Protein AF-A0A537HM94-F1 (afdb_monomer_lite)

Sequence (80 aa):
GFVIIAESHISIHTFPDNGHAFMDIFSCKQFDIHKAVNYITSKLEAQKADKRLSGRGKEYPRQVMAAREIVARSRPALKH

Structure (mmCIF, N/CA/C/O backbone):
data_AF-A0A537HM94-F1
#
_entry.id   AF-A0A537HM94-F1
#
loop_
_atom_site.group_PDB
_atom_site.id
_atom_site.type_symbol
_atom_site.label_atom_id
_atom_site.label_alt_id
_atom_site.label_comp_id
_atom_site.label_asym_id
_atom_site.label_entity_id
_atom_site.label_seq_id
_atom_site.pdbx_PDB_ins_code
_atom_site.Cartn_x
_atom_site.Cartn_y
_atom_site.Cartn_z
_atom_site.occupancy
_atom_site.B_iso_or_equiv
_atom_site.auth_seq_id
_atom_site.auth_comp_id
_atom_site.auth_asym_id
_atom_site.auth_atom_id
_atom_site.pdbx_PDB_model_num
ATOM 1 N N . GLY A 1 1 ? -1.284 -8.851 3.043 1.00 93.19 1 GLY A N 1
ATOM 2 C CA . GLY A 1 1 ? -1.183 -9.384 1.668 1.00 93.19 1 GLY A CA 1
ATOM 3 C C . GLY A 1 1 ? -0.057 -8.693 0.924 1.00 93.19 1 GLY A C 1
ATOM 4 O O . GLY A 1 1 ? 0.473 -7.714 1.435 1.00 93.19 1 GLY A O 1
ATOM 5 N N . PHE A 1 2 ? 0.317 -9.187 -0.255 1.00 96.62 2 PHE A N 1
ATOM 6 C CA . PHE A 1 2 ? 1.351 -8.573 -1.091 1.00 96.62 2 PHE A CA 1
ATOM 7 C C . PHE A 1 2 ? 0.923 -8.553 -2.557 1.00 96.62 2 PHE A C 1
ATOM 9 O O . PHE A 1 2 ? 0.170 -9.419 -3.001 1.00 96.62 2 PHE A O 1
ATOM 16 N N . VAL A 1 3 ? 1.425 -7.573 -3.301 1.00 97.56 3 VAL A N 1
ATOM 17 C CA . VAL A 1 3 ? 1.336 -7.518 -4.758 1.00 97.56 3 VAL A CA 1
ATOM 18 C C . VAL A 1 3 ? 2.724 -7.255 -5.321 1.00 97.56 3 VAL A C 1
ATOM 20 O O . VAL A 1 3 ? 3.451 -6.376 -4.853 1.00 97.56 3 VAL A O 1
ATOM 23 N N . ILE A 1 4 ? 3.096 -8.047 -6.320 1.00 96.88 4 ILE A N 1
ATOM 24 C CA . ILE A 1 4 ? 4.332 -7.852 -7.069 1.00 96.88 4 ILE A CA 1
ATOM 25 C C . ILE A 1 4 ? 4.049 -6.880 -8.209 1.00 96.88 4 ILE A C 1
ATOM 27 O O . ILE A 1 4 ? 3.061 -7.017 -8.930 1.00 96.88 4 ILE A O 1
ATOM 31 N N . ILE A 1 5 ? 4.929 -5.900 -8.361 1.00 93.81 5 ILE A N 1
ATOM 32 C CA . ILE A 1 5 ? 4.934 -4.949 -9.474 1.00 93.81 5 ILE A CA 1
ATOM 33 C C . ILE A 1 5 ? 6.312 -5.006 -10.152 1.00 93.81 5 ILE A C 1
ATOM 35 O O . ILE A 1 5 ? 7.167 -5.775 -9.722 1.00 93.81 5 ILE A O 1
ATOM 39 N N . ALA A 1 6 ? 6.539 -4.237 -11.222 1.00 90.25 6 ALA A N 1
ATOM 40 C CA . ALA A 1 6 ? 7.773 -4.290 -12.018 1.00 90.25 6 ALA A CA 1
ATOM 41 C C . ALA A 1 6 ? 9.047 -4.250 -11.142 1.00 90.25 6 ALA A C 1
ATOM 43 O O . ALA A 1 6 ? 9.419 -3.196 -10.622 1.00 90.25 6 ALA A O 1
ATOM 44 N N . GLU A 1 7 ? 9.667 -5.423 -10.956 1.00 92.00 7 GLU A N 1
ATOM 45 C CA . GLU A 1 7 ? 10.879 -5.664 -10.152 1.00 92.0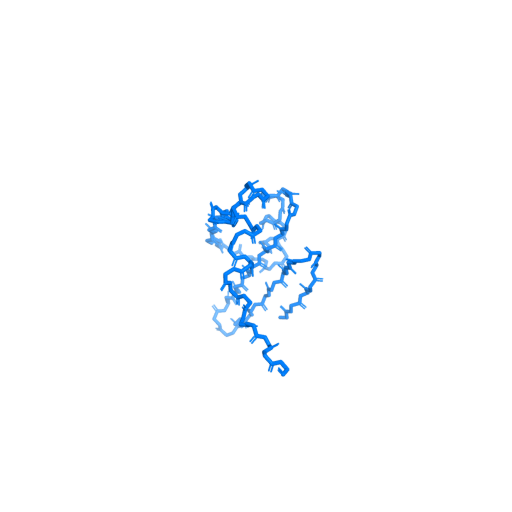0 7 GLU A CA 1
ATOM 46 C C . GLU A 1 7 ? 10.817 -5.130 -8.708 1.00 92.00 7 GLU A C 1
ATOM 48 O O . GLU A 1 7 ? 11.832 -4.803 -8.094 1.00 92.00 7 GLU A O 1
ATOM 53 N N . SER A 1 8 ? 9.614 -5.009 -8.150 1.00 93.94 8 SER A N 1
ATOM 54 C CA . SER A 1 8 ? 9.388 -4.420 -6.830 1.00 93.94 8 SER A CA 1
ATOM 55 C C . SER A 1 8 ? 8.066 -4.918 -6.227 1.00 93.94 8 SER A C 1
ATOM 57 O O . SER A 1 8 ? 7.510 -5.910 -6.706 1.00 93.94 8 SER A O 1
ATOM 59 N N . HIS A 1 9 ? 7.580 -4.334 -5.128 1.00 95.94 9 HIS A N 1
ATOM 60 C CA . HIS A 1 9 ? 6.397 -4.862 -4.440 1.00 95.94 9 HIS A CA 1
ATOM 61 C C . HIS A 1 9 ? 5.692 -3.834 -3.560 1.00 95.94 9 HIS A C 1
ATOM 63 O O . HIS A 1 9 ? 6.285 -2.863 -3.092 1.00 95.94 9 HIS A O 1
ATOM 69 N N . ILE A 1 10 ? 4.426 -4.119 -3.267 1.00 97.19 10 ILE A N 1
ATOM 70 C CA . ILE A 1 10 ? 3.672 -3.461 -2.203 1.00 97.19 10 ILE A CA 1
ATOM 71 C C . ILE A 1 10 ? 3.177 -4.541 -1.240 1.00 97.19 10 ILE A C 1
ATOM 73 O O . ILE A 1 10 ? 2.591 -5.535 -1.676 1.00 97.19 10 ILE A O 1
ATOM 77 N N . SER A 1 11 ? 3.411 -4.362 0.056 1.00 98.06 11 SER A N 1
ATOM 78 C CA . SER A 1 11 ? 2.985 -5.288 1.112 1.00 98.06 11 SER A CA 1
ATOM 79 C C . SER A 1 11 ? 2.138 -4.566 2.162 1.00 98.06 11 SER A C 1
ATOM 81 O O . SER A 1 11 ? 2.254 -3.357 2.370 1.00 98.06 11 SER A O 1
ATOM 83 N N . ILE A 1 12 ? 1.262 -5.319 2.827 1.00 97.75 12 ILE A N 1
ATOM 84 C CA . ILE A 1 12 ? 0.538 -4.875 4.019 1.00 97.75 12 ILE A CA 1
ATOM 85 C C . ILE A 1 12 ? 0.425 -6.016 5.032 1.00 97.75 12 ILE A C 1
ATOM 87 O O . ILE A 1 12 ? 0.053 -7.143 4.682 1.00 97.75 12 ILE A O 1
ATOM 91 N N . HIS A 1 13 ? 0.686 -5.696 6.294 1.00 97.25 13 HIS A N 1
ATOM 92 C CA . HIS A 1 13 ? 0.515 -6.559 7.457 1.00 97.25 13 HIS A CA 1
ATOM 93 C C . HIS A 1 13 ? -0.404 -5.852 8.451 1.00 97.25 13 HIS A C 1
ATOM 95 O O . HIS A 1 13 ? -0.048 -4.803 8.979 1.00 97.25 13 HIS A O 1
ATOM 101 N N . THR A 1 14 ? -1.591 -6.402 8.692 1.00 96.56 14 THR A N 1
ATOM 102 C CA . THR A 1 14 ? -2.589 -5.822 9.599 1.00 96.56 14 THR A CA 1
ATOM 103 C C . THR A 1 14 ? -2.642 -6.597 10.907 1.00 96.56 14 THR A C 1
ATOM 105 O O . THR A 1 14 ? -2.644 -7.826 10.892 1.00 96.56 14 THR A O 1
ATOM 108 N N . PHE A 1 15 ? -2.763 -5.872 12.014 1.00 97.00 15 PHE A N 1
ATOM 109 C CA . PHE A 1 15 ? -2.924 -6.376 13.375 1.00 97.00 15 PHE A CA 1
ATOM 110 C C . PHE A 1 15 ? -4.196 -5.750 13.967 1.00 97.00 15 PHE A C 1
ATOM 112 O O . PHE A 1 15 ? -4.099 -4.735 14.664 1.00 97.00 15 PHE A O 1
ATOM 119 N N . PRO A 1 16 ? -5.387 -6.295 13.650 1.00 94.38 16 PRO A N 1
ATOM 120 C CA . PRO A 1 16 ? -6.666 -5.690 14.027 1.00 94.38 16 PRO A CA 1
ATOM 121 C C . PRO A 1 16 ? -6.819 -5.486 15.535 1.00 94.38 16 PRO A C 1
ATOM 123 O O . PRO A 1 16 ? -7.233 -4.409 15.949 1.00 94.38 16 PRO A O 1
ATOM 126 N N . ASP A 1 17 ? -6.384 -6.458 16.343 1.00 97.19 17 ASP A N 1
ATOM 127 C CA . ASP A 1 17 ? -6.485 -6.407 17.811 1.00 97.19 17 ASP A CA 1
ATOM 128 C C . ASP A 1 17 ? -5.738 -5.213 18.425 1.00 97.19 17 ASP A C 1
ATOM 130 O O . ASP A 1 17 ? -6.115 -4.708 19.479 1.00 97.19 17 ASP A O 1
ATOM 134 N N . ASN A 1 18 ? -4.703 -4.726 17.734 1.00 94.38 18 ASN A N 1
ATOM 135 C CA . ASN A 1 18 ? -3.883 -3.596 18.164 1.00 94.38 18 ASN A CA 1
ATOM 136 C C . ASN A 1 18 ? -4.177 -2.318 17.361 1.00 94.38 18 ASN A C 1
ATOM 138 O O . ASN A 1 18 ? -3.501 -1.312 17.558 1.00 94.38 18 ASN A O 1
ATOM 142 N N . GLY A 1 19 ? -5.119 -2.357 16.410 1.00 95.69 19 GLY A N 1
ATOM 143 C CA . GLY A 1 19 ? -5.420 -1.232 15.521 1.00 95.69 19 GLY A CA 1
ATOM 144 C C . GLY A 1 19 ? -4.238 -0.791 14.649 1.00 95.69 19 GLY A C 1
ATOM 145 O O . GLY A 1 19 ? -4.141 0.381 14.292 1.00 95.69 19 GLY A O 1
ATOM 146 N N . HIS A 1 20 ? -3.310 -1.699 14.329 1.00 96.94 20 HIS A N 1
ATOM 147 C CA . HIS A 1 20 ? -2.073 -1.368 13.617 1.00 96.94 20 HIS A CA 1
ATOM 148 C C . HIS A 1 20 ? -2.018 -1.991 12.223 1.00 96.94 20 HIS A C 1
ATOM 150 O O . HIS A 1 20 ? -2.476 -3.110 11.991 1.00 96.94 20 HIS A O 1
ATOM 156 N N . ALA A 1 21 ? -1.369 -1.288 11.298 1.00 97.25 21 ALA A N 1
ATOM 157 C CA . ALA A 1 21 ? -0.989 -1.822 10.002 1.00 97.25 21 ALA A CA 1
ATOM 158 C C . ALA A 1 21 ? 0.425 -1.360 9.641 1.00 97.25 21 ALA A C 1
ATOM 160 O O . ALA A 1 21 ? 0.770 -0.192 9.821 1.00 97.25 21 ALA A O 1
ATOM 161 N N . PHE A 1 22 ? 1.227 -2.274 9.108 1.00 97.19 22 PHE A N 1
ATOM 162 C CA . PHE A 1 22 ? 2.535 -1.980 8.533 1.00 97.19 22 PHE A CA 1
ATOM 163 C C . PHE A 1 22 ? 2.471 -2.184 7.028 1.00 97.19 22 PHE A C 1
ATOM 165 O O . PHE A 1 22 ? 1.901 -3.171 6.561 1.00 97.19 22 PHE A O 1
ATOM 172 N N . MET A 1 23 ? 3.035 -1.247 6.272 1.00 97.12 23 MET A N 1
ATOM 173 C CA . MET A 1 23 ? 3.002 -1.261 4.814 1.00 97.12 23 MET A CA 1
ATOM 174 C C . MET A 1 23 ? 4.360 -0.904 4.232 1.00 97.12 23 MET A C 1
ATOM 176 O O . MET A 1 23 ? 4.956 0.089 4.648 1.00 97.12 23 MET A O 1
ATOM 180 N N . ASP A 1 24 ? 4.777 -1.650 3.210 1.00 96.25 24 ASP A N 1
ATOM 181 C CA . ASP A 1 24 ? 5.927 -1.307 2.378 1.00 96.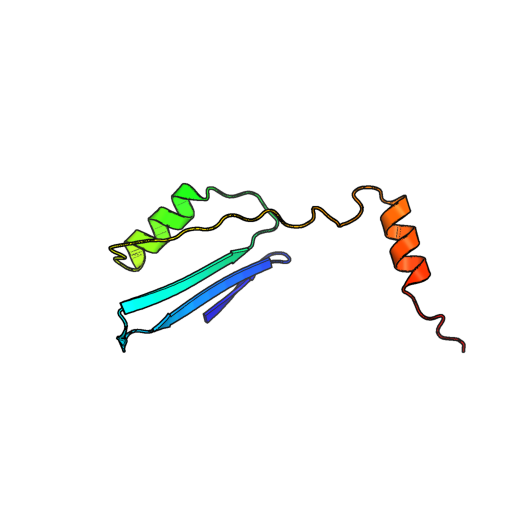25 24 ASP A CA 1
ATOM 182 C C . ASP A 1 24 ? 5.455 -0.957 0.967 1.00 96.25 24 ASP A C 1
ATOM 184 O O . ASP A 1 24 ? 4.7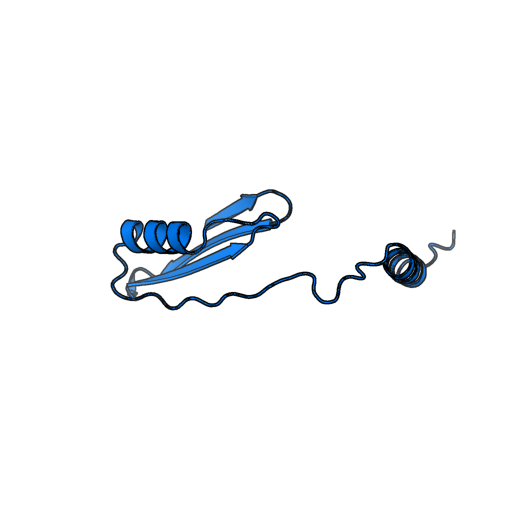13 -1.714 0.341 1.00 96.25 24 ASP A O 1
ATOM 188 N N . ILE A 1 25 ? 5.908 0.187 0.448 1.00 95.62 25 ILE A N 1
ATOM 189 C CA . ILE A 1 25 ? 5.738 0.570 -0.959 1.00 95.62 25 ILE A CA 1
ATOM 190 C C . ILE A 1 25 ? 7.125 0.649 -1.576 1.00 95.62 25 ILE A C 1
ATOM 192 O O . ILE A 1 25 ? 7.838 1.645 -1.427 1.00 95.62 25 ILE A O 1
ATOM 196 N N . PHE A 1 26 ? 7.510 -0.410 -2.276 1.00 94.25 26 PHE A N 1
ATOM 197 C CA . PHE A 1 26 ? 8.757 -0.464 -3.012 1.00 94.25 26 PHE A CA 1
ATOM 198 C C . PHE A 1 26 ? 8.462 -0.361 -4.506 1.00 94.25 26 PHE A C 1
ATOM 200 O O . PHE A 1 26 ? 7.679 -1.137 -5.041 1.00 94.25 26 PHE A O 1
ATOM 207 N N . SER A 1 27 ? 9.088 0.606 -5.180 1.00 93.06 27 SER A N 1
ATOM 208 C CA . SER A 1 27 ? 8.924 0.837 -6.616 1.00 93.06 27 SER A CA 1
ATOM 209 C C . SER A 1 27 ? 10.257 1.205 -7.259 1.00 93.06 27 SER A C 1
ATOM 211 O O . SER A 1 27 ? 10.991 2.050 -6.743 1.00 93.06 27 SER A O 1
ATOM 213 N N . CYS A 1 28 ? 10.539 0.615 -8.421 1.00 90.50 28 CYS A N 1
ATOM 214 C CA . CYS A 1 28 ? 11.662 1.006 -9.279 1.00 90.50 28 CYS A CA 1
ATOM 215 C C . CYS A 1 28 ? 11.390 2.302 -10.069 1.00 90.50 28 CYS A C 1
ATOM 217 O O . CYS A 1 28 ? 12.320 2.918 -10.587 1.00 90.50 28 CYS A O 1
ATOM 219 N N . LYS A 1 29 ? 10.125 2.738 -10.159 1.00 89.75 29 LYS A N 1
ATOM 220 C CA . LYS A 1 29 ? 9.724 4.018 -10.765 1.00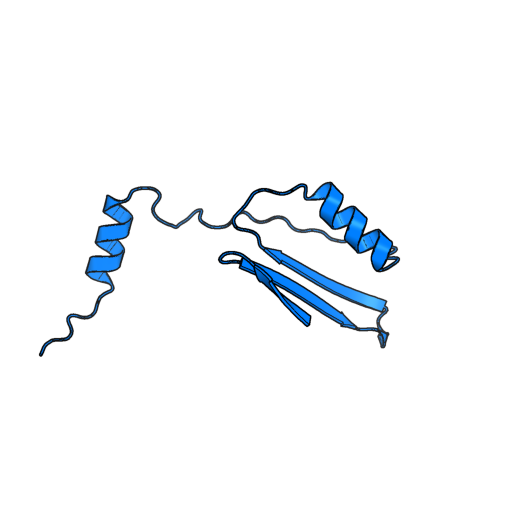 89.75 29 LYS A CA 1
ATOM 221 C C . LYS A 1 29 ? 9.395 5.047 -9.689 1.00 89.75 29 LYS A C 1
ATOM 223 O O . LYS A 1 29 ? 8.828 4.699 -8.652 1.00 89.75 29 LYS A O 1
ATOM 228 N N . GLN A 1 30 ? 9.701 6.316 -9.958 1.00 90.44 30 GLN A N 1
ATOM 229 C CA . GLN A 1 30 ? 9.269 7.412 -9.090 1.00 90.44 30 GLN A CA 1
ATOM 230 C C . GLN A 1 30 ? 7.740 7.479 -9.034 1.00 90.44 30 GLN A C 1
ATOM 232 O O . GLN A 1 30 ? 7.056 7.215 -10.023 1.00 90.44 30 GLN A O 1
ATOM 237 N N . PHE A 1 31 ? 7.219 7.845 -7.870 1.00 92.44 31 PHE A N 1
ATOM 238 C CA . PHE A 1 31 ? 5.796 8.029 -7.629 1.00 92.44 31 PHE A CA 1
ATOM 239 C C . PHE A 1 31 ? 5.592 9.141 -6.600 1.00 92.44 31 PHE A C 1
ATOM 241 O O . PHE A 1 31 ? 6.512 9.503 -5.865 1.00 92.44 31 PHE A O 1
ATOM 248 N N . ASP A 1 32 ? 4.376 9.677 -6.541 1.00 95.50 32 ASP A N 1
ATOM 249 C CA . ASP A 1 32 ? 4.013 10.674 -5.541 1.00 95.50 32 ASP A CA 1
ATOM 250 C C . ASP A 1 32 ? 3.808 10.001 -4.176 1.00 95.50 32 ASP A C 1
ATOM 252 O O . ASP A 1 32 ? 2.775 9.383 -3.895 1.00 95.50 32 ASP A O 1
ATOM 256 N N . ILE A 1 33 ? 4.826 10.125 -3.326 1.00 93.81 33 ILE A N 1
ATOM 257 C CA . ILE A 1 33 ? 4.844 9.583 -1.966 1.00 93.81 33 ILE A CA 1
ATOM 258 C C . ILE A 1 33 ? 3.733 10.205 -1.114 1.00 93.81 33 ILE A C 1
ATOM 260 O O . ILE A 1 33 ? 3.107 9.498 -0.324 1.00 93.81 33 ILE A O 1
ATOM 264 N N . HIS A 1 34 ? 3.467 11.507 -1.257 1.00 95.12 34 HIS A N 1
ATOM 265 C CA . HIS A 1 34 ? 2.451 12.190 -0.456 1.00 95.12 34 HIS A CA 1
ATOM 266 C C . HIS A 1 34 ? 1.060 11.681 -0.809 1.00 95.12 34 HIS A C 1
ATOM 268 O O . HIS A 1 34 ? 0.279 11.351 0.085 1.00 95.12 34 HIS A O 1
ATOM 274 N N . LYS A 1 35 ? 0.777 11.535 -2.105 1.00 97.25 35 LYS A N 1
ATOM 275 C CA . LYS A 1 35 ? -0.474 10.944 -2.579 1.00 97.25 35 LYS A CA 1
ATOM 276 C C . LYS A 1 35 ? -0.645 9.505 -2.092 1.00 97.25 35 LYS A C 1
ATOM 278 O O . LYS A 1 35 ? -1.736 9.154 -1.651 1.00 97.25 35 LYS A O 1
ATOM 283 N N . ALA A 1 36 ? 0.412 8.692 -2.136 1.00 95.88 36 ALA A N 1
ATOM 284 C CA . ALA A 1 36 ? 0.364 7.309 -1.665 1.00 95.88 36 ALA A CA 1
ATOM 285 C C . ALA A 1 36 ? 0.071 7.220 -0.158 1.00 95.88 36 ALA A C 1
ATOM 287 O O . ALA A 1 36 ? -0.840 6.497 0.244 1.00 95.88 36 ALA A O 1
ATOM 288 N N . VAL A 1 37 ? 0.790 7.995 0.663 1.00 95.44 37 VAL A N 1
ATOM 289 C CA . VAL A 1 37 ? 0.572 8.040 2.117 1.00 95.44 37 VAL A CA 1
ATOM 290 C C . VAL A 1 37 ? -0.844 8.514 2.435 1.00 95.44 37 VAL A C 1
ATOM 292 O O . VAL A 1 37 ? -1.539 7.832 3.178 1.00 95.44 37 VAL A O 1
ATOM 295 N N . ASN A 1 38 ? -1.302 9.615 1.830 1.00 96.94 38 ASN A N 1
ATOM 296 C CA . ASN A 1 38 ? -2.646 10.151 2.070 1.00 96.94 38 ASN A CA 1
ATOM 297 C C . ASN A 1 38 ? -3.747 9.160 1.675 1.00 96.94 38 ASN A C 1
ATOM 299 O O . ASN A 1 38 ? -4.740 9.022 2.386 1.00 96.94 38 ASN A O 1
ATOM 303 N N . TYR A 1 39 ? -3.578 8.463 0.548 1.00 97.56 39 TYR A N 1
ATOM 304 C CA . TYR A 1 39 ? -4.523 7.440 0.111 1.00 97.56 39 TYR A CA 1
ATOM 305 C C . TYR A 1 39 ? -4.622 6.302 1.133 1.00 97.56 39 TYR A C 1
ATOM 307 O O . TYR A 1 39 ? -5.721 5.893 1.501 1.00 97.56 39 TYR A O 1
ATOM 315 N N . ILE A 1 40 ? -3.481 5.815 1.619 1.00 96.12 40 ILE A N 1
ATOM 316 C CA . ILE A 1 40 ? -3.420 4.715 2.584 1.00 96.12 40 ILE A CA 1
ATOM 317 C C . ILE A 1 40 ? -4.016 5.120 3.930 1.00 96.12 40 ILE A C 1
ATOM 319 O O . ILE A 1 40 ? -4.855 4.395 4.462 1.00 96.12 40 ILE A O 1
ATOM 323 N N . THR A 1 41 ? -3.616 6.270 4.476 1.00 96.31 41 THR A N 1
A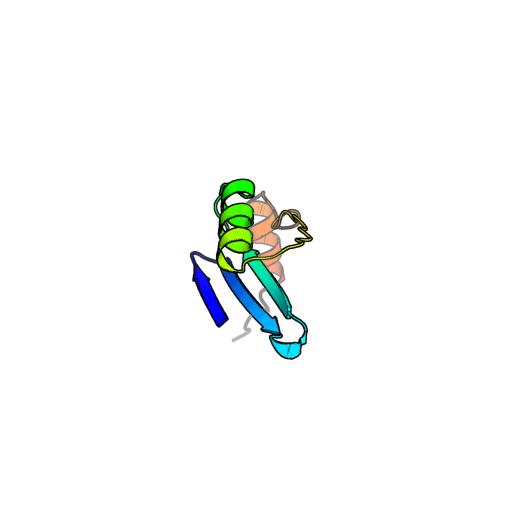TOM 324 C CA . THR A 1 41 ? -4.095 6.715 5.790 1.00 96.31 41 THR A CA 1
ATOM 325 C C . THR A 1 41 ? -5.588 7.008 5.772 1.00 96.31 41 THR A C 1
ATOM 327 O O . THR A 1 41 ? -6.276 6.637 6.716 1.00 96.31 41 THR A O 1
ATOM 330 N N . SER A 1 42 ? -6.113 7.577 4.682 1.00 97.75 42 SER A N 1
ATOM 331 C CA . SER A 1 42 ? -7.557 7.734 4.486 1.00 97.75 42 SER A CA 1
ATOM 332 C C . SER A 1 42 ? -8.279 6.389 4.427 1.00 97.75 42 SER A C 1
ATOM 334 O O . SER A 1 42 ? -9.330 6.247 5.043 1.00 97.75 42 SER A O 1
ATOM 336 N N . LYS A 1 43 ? -7.753 5.409 3.683 1.00 97.38 43 LYS A N 1
ATOM 337 C CA . LYS A 1 43 ? -8.427 4.116 3.492 1.00 97.38 43 LYS A CA 1
ATOM 338 C C . LYS A 1 43 ? -8.410 3.224 4.724 1.00 97.38 43 LYS A C 1
ATOM 340 O O . LYS A 1 43 ? -9.315 2.413 4.873 1.00 97.38 43 LYS A O 1
ATOM 345 N N . LEU A 1 44 ? -7.393 3.361 5.566 1.00 95.88 44 LEU A N 1
ATOM 346 C CA . LEU A 1 44 ? -7.280 2.638 6.831 1.00 95.88 44 LEU A CA 1
ATOM 347 C C . LEU A 1 44 ? -7.809 3.445 8.024 1.00 95.88 44 LEU A C 1
ATOM 349 O O . LEU A 1 44 ? -7.681 2.979 9.150 1.00 95.88 44 LEU A O 1
ATOM 353 N N . GLU A 1 45 ? -8.339 4.653 7.789 1.00 96.62 45 GLU A N 1
ATOM 354 C CA . GLU A 1 45 ? -8.789 5.586 8.834 1.00 96.62 45 GLU A CA 1
ATOM 355 C C . GLU A 1 45 ? -7.724 5.805 9.927 1.00 96.62 45 GLU A C 1
ATOM 357 O O . GLU A 1 45 ? -8.004 5.945 11.118 1.00 96.62 45 GLU A O 1
ATOM 362 N N . ALA A 1 46 ? -6.455 5.818 9.512 1.00 96.31 46 ALA A N 1
ATOM 363 C CA . ALA A 1 46 ? -5.324 5.857 10.420 1.00 96.31 46 ALA A CA 1
ATOM 364 C C . ALA A 1 46 ? -5.220 7.234 11.088 1.00 96.31 46 ALA A C 1
ATOM 366 O O . ALA A 1 46 ? -4.992 8.247 10.425 1.00 96.31 46 ALA A O 1
ATOM 367 N N . GLN A 1 47 ? -5.305 7.265 12.418 1.00 95.62 47 GLN A N 1
ATOM 368 C CA . GLN A 1 47 ? -5.153 8.500 13.198 1.00 95.62 47 GLN A CA 1
ATOM 369 C C . GLN A 1 47 ? -3.699 8.990 13.265 1.00 95.62 47 GLN A C 1
ATOM 371 O O . GLN A 1 47 ? -3.440 10.175 13.466 1.00 95.62 47 GLN A O 1
ATOM 376 N N . LYS A 1 48 ? -2.734 8.079 13.099 1.00 94.12 48 LYS A N 1
ATOM 377 C CA . LYS A 1 48 ? -1.299 8.368 13.121 1.00 94.12 48 LYS A CA 1
ATOM 378 C C . LYS A 1 48 ? -0.584 7.542 12.059 1.00 94.12 48 LYS A C 1
ATOM 380 O O . LYS A 1 48 ? -0.902 6.374 11.862 1.00 94.12 48 LYS A O 1
ATOM 385 N N . ALA A 1 49 ? 0.418 8.140 11.419 1.00 94.38 49 ALA A N 1
ATOM 386 C CA . ALA A 1 49 ? 1.295 7.462 10.474 1.00 94.38 49 ALA A CA 1
ATOM 387 C C . ALA A 1 49 ? 2.757 7.848 10.728 1.00 94.38 49 ALA A C 1
ATOM 389 O O . ALA A 1 49 ? 3.093 9.032 10.763 1.00 94.38 49 ALA A O 1
ATOM 390 N N . ASP A 1 50 ? 3.622 6.846 10.886 1.00 95.06 50 ASP A N 1
ATOM 391 C CA . ASP A 1 50 ? 5.077 6.996 10.793 1.00 95.06 50 ASP A CA 1
ATOM 392 C C . ASP A 1 50 ? 5.504 6.572 9.381 1.00 95.06 50 ASP A C 1
ATOM 394 O O . ASP A 1 50 ? 5.001 5.584 8.841 1.00 95.06 50 ASP A O 1
ATOM 398 N N . LYS A 1 51 ? 6.398 7.341 8.760 1.00 93.00 51 LYS A N 1
ATOM 399 C CA . LYS A 1 51 ? 6.881 7.095 7.402 1.00 93.00 51 LYS A CA 1
ATOM 400 C C . LYS A 1 51 ? 8.397 7.188 7.363 1.00 93.00 51 LYS A C 1
ATOM 402 O O . LYS A 1 51 ? 8.990 8.164 7.822 1.00 93.00 51 LYS A O 1
ATOM 407 N N . ARG A 1 52 ? 9.025 6.203 6.725 1.00 93.56 52 ARG A N 1
ATOM 408 C CA . ARG A 1 52 ? 10.467 6.182 6.468 1.00 93.56 52 ARG A CA 1
ATOM 409 C C . ARG A 1 52 ? 10.710 6.033 4.977 1.00 93.56 52 ARG A C 1
ATOM 411 O O . ARG A 1 52 ? 10.138 5.160 4.335 1.00 93.56 52 ARG A O 1
ATOM 418 N N . LEU A 1 53 ? 11.564 6.894 4.435 1.00 91.88 53 LEU A N 1
ATOM 419 C CA . LEU A 1 53 ? 11.943 6.879 3.027 1.00 91.88 53 LEU A CA 1
ATOM 420 C C . LEU A 1 53 ? 13.396 6.450 2.902 1.00 91.88 53 LEU A C 1
ATOM 422 O O . LEU A 1 53 ? 14.278 7.018 3.543 1.00 91.88 53 LEU A O 1
ATOM 426 N N . SER A 1 54 ? 13.642 5.454 2.056 1.00 87.88 54 SER A N 1
ATOM 427 C CA . SER A 1 54 ? 14.985 4.960 1.774 1.00 87.88 54 SER A CA 1
ATOM 428 C C . SER A 1 54 ? 15.170 4.755 0.276 1.00 87.88 54 SER A C 1
ATOM 430 O O . SER A 1 54 ? 14.372 4.087 -0.378 1.00 87.88 54 SER A O 1
ATOM 432 N N . GLY A 1 55 ? 16.236 5.339 -0.271 1.00 81.50 55 GLY A N 1
ATOM 433 C CA . GLY A 1 55 ? 16.652 5.100 -1.651 1.00 81.50 55 GLY A CA 1
ATOM 434 C C . GLY A 1 55 ? 17.443 3.797 -1.764 1.00 81.50 55 GLY A C 1
ATOM 435 O O . GLY A 1 55 ? 18.370 3.565 -0.987 1.00 81.50 55 GLY A O 1
ATOM 436 N N . ARG A 1 56 ? 17.113 2.966 -2.756 1.00 72.44 56 ARG A N 1
ATOM 437 C CA . ARG A 1 56 ? 17.819 1.710 -3.071 1.00 72.44 56 ARG A CA 1
ATOM 438 C C . ARG A 1 56 ? 18.773 1.899 -4.262 1.00 72.44 56 ARG A C 1
ATOM 440 O O . ARG A 1 56 ? 18.684 2.892 -4.975 1.00 72.44 56 ARG A O 1
ATOM 447 N N . GLY A 1 57 ? 19.713 0.968 -4.454 1.00 67.25 57 GLY A N 1
ATOM 448 C CA . GLY A 1 57 ? 20.651 0.988 -5.590 1.00 67.25 57 GLY A CA 1
ATOM 449 C C . GLY A 1 57 ? 21.855 1.929 -5.445 1.00 67.25 57 GLY A C 1
ATOM 450 O O . GLY A 1 57 ? 22.522 2.213 -6.433 1.00 67.25 57 GLY A O 1
ATOM 451 N N . LYS A 1 58 ? 22.157 2.419 -4.232 1.00 59.84 58 LYS A N 1
ATOM 452 C CA . LYS A 1 58 ? 23.330 3.283 -3.986 1.00 59.84 58 LYS A CA 1
ATOM 453 C C . LYS A 1 58 ? 24.671 2.564 -4.189 1.00 59.84 58 LYS A C 1
ATOM 455 O O . LYS A 1 58 ? 25.632 3.202 -4.591 1.00 59.84 58 LYS A O 1
ATOM 460 N N . GLU A 1 59 ? 24.707 1.257 -3.942 1.00 61.91 59 GLU A N 1
ATOM 461 C CA . GLU A 1 59 ? 25.918 0.424 -4.011 1.00 61.91 59 GLU A CA 1
ATOM 462 C C . GLU A 1 59 ? 26.003 -0.420 -5.288 1.00 61.91 59 GLU A C 1
ATOM 464 O O . GLU A 1 59 ? 27.023 -1.053 -5.545 1.00 61.91 59 GLU A O 1
ATOM 469 N N . TYR A 1 60 ? 24.949 -0.434 -6.113 1.00 58.03 60 TYR A N 1
ATOM 470 C CA . TYR A 1 60 ? 25.004 -1.146 -7.383 1.00 58.03 60 TYR A CA 1
ATOM 471 C C . TYR A 1 60 ? 25.859 -0.325 -8.353 1.00 58.03 60 TYR A C 1
ATOM 473 O O . TYR A 1 60 ? 25.585 0.870 -8.526 1.00 58.03 60 TYR A O 1
ATOM 481 N N . PRO A 1 61 ? 26.901 -0.907 -8.970 1.00 59.06 61 PRO A N 1
ATOM 482 C CA . PRO A 1 61 ? 27.788 -0.156 -9.841 1.00 59.06 61 PRO A CA 1
ATOM 483 C C . PRO A 1 61 ? 26.982 0.496 -10.965 1.00 59.06 61 PRO A C 1
ATOM 485 O O . PRO A 1 61 ? 26.459 -0.174 -11.852 1.00 59.06 61 PRO A O 1
ATOM 488 N N . ARG A 1 62 ? 26.907 1.833 -10.945 1.00 59.28 62 ARG A N 1
ATOM 489 C CA . ARG A 1 62 ? 26.313 2.622 -12.039 1.00 59.28 62 ARG A CA 1
ATOM 490 C C . ARG A 1 62 ? 27.114 2.498 -13.336 1.00 59.28 62 ARG A C 1
ATOM 492 O O . ARG A 1 62 ? 26.619 2.844 -14.402 1.00 59.28 62 ARG A O 1
ATOM 499 N N . GLN A 1 63 ? 28.359 2.034 -13.238 1.00 69.06 63 GLN A N 1
ATOM 500 C CA . GLN A 1 63 ? 29.243 1.803 -14.368 1.00 69.06 63 GLN A CA 1
ATOM 501 C C . GLN A 1 63 ? 29.130 0.348 -14.816 1.00 69.06 63 GLN A C 1
ATOM 503 O O . GLN A 1 63 ? 29.452 -0.575 -14.068 1.00 69.06 63 GLN A O 1
ATOM 508 N N . VAL A 1 64 ? 28.729 0.160 -16.073 1.00 69.44 64 VAL A N 1
ATOM 509 C CA . VAL A 1 64 ? 28.580 -1.154 -16.717 1.00 69.44 64 VAL A CA 1
ATOM 510 C C . VAL A 1 64 ? 29.847 -2.005 -16.572 1.00 69.44 64 VAL A C 1
ATOM 512 O O . VAL A 1 64 ? 29.751 -3.212 -16.381 1.00 69.44 64 VAL A O 1
ATOM 515 N N . MET A 1 65 ? 31.032 -1.388 -16.599 1.00 71.31 65 MET A N 1
ATOM 516 C CA . MET A 1 65 ? 32.308 -2.093 -16.436 1.00 71.31 65 MET A CA 1
ATOM 517 C C . MET A 1 65 ? 32.480 -2.686 -15.034 1.00 71.31 65 MET A C 1
ATOM 519 O O . MET A 1 65 ? 32.771 -3.871 -14.915 1.00 71.31 65 MET A O 1
ATOM 523 N N . ALA A 1 66 ? 32.196 -1.912 -13.985 1.00 71.31 66 ALA A N 1
ATOM 524 C CA . ALA A 1 66 ? 32.251 -2.404 -12.610 1.00 71.31 66 ALA A CA 1
ATOM 525 C C . ALA A 1 66 ? 31.173 -3.473 -12.340 1.00 71.31 66 ALA A C 1
ATOM 527 O O . ALA A 1 66 ? 31.432 -4.455 -11.649 1.00 71.31 66 ALA A O 1
ATOM 528 N N . ALA A 1 67 ? 29.984 -3.345 -12.944 1.00 70.56 67 ALA A N 1
ATOM 529 C CA . ALA A 1 67 ? 28.949 -4.381 -12.880 1.00 70.56 67 ALA A CA 1
ATOM 530 C C . ALA A 1 67 ? 29.407 -5.693 -13.537 1.00 70.56 67 ALA A C 1
ATOM 532 O O . ALA A 1 67 ? 29.240 -6.771 -12.964 1.00 70.56 67 ALA A O 1
ATOM 533 N N . ARG A 1 68 ? 30.019 -5.601 -14.726 1.00 73.75 68 ARG A N 1
ATOM 534 C CA . ARG A 1 68 ? 30.566 -6.753 -15.456 1.00 73.75 68 ARG A CA 1
ATOM 535 C C . ARG A 1 68 ? 31.664 -7.456 -14.673 1.00 73.75 68 ARG A C 1
ATOM 537 O O . ARG A 1 68 ? 31.677 -8.682 -14.652 1.00 73.75 68 ARG A O 1
ATOM 544 N N . GLU A 1 69 ? 32.547 -6.705 -14.028 1.00 76.25 69 GLU A N 1
ATOM 545 C CA . GLU A 1 69 ? 33.658 -7.260 -13.257 1.00 76.25 69 GLU A CA 1
ATOM 546 C C . GLU A 1 69 ? 33.176 -8.023 -12.016 1.00 76.25 69 GLU A C 1
ATOM 548 O O . GLU A 1 69 ? 33.615 -9.149 -11.778 1.00 76.25 69 GLU A O 1
ATOM 553 N N . ILE A 1 70 ? 32.196 -7.480 -11.284 1.00 75.25 70 ILE A N 1
ATOM 554 C CA . ILE A 1 70 ? 31.568 -8.180 -10.153 1.00 75.25 70 ILE A CA 1
ATOM 555 C C . ILE A 1 70 ? 30.900 -9.475 -10.628 1.00 75.25 70 ILE A C 1
ATOM 557 O O . ILE A 1 70 ? 31.140 -10.535 -10.053 1.00 75.25 70 ILE A O 1
ATOM 561 N N . VAL A 1 71 ? 30.113 -9.424 -11.708 1.00 72.81 71 VAL A N 1
ATOM 562 C CA . VAL A 1 71 ? 29.442 -10.615 -12.260 1.00 72.81 71 VAL A CA 1
ATOM 563 C C . VAL A 1 71 ? 30.452 -11.658 -12.747 1.00 72.81 71 VAL A C 1
ATOM 565 O O . VAL A 1 71 ? 30.254 -12.850 -12.516 1.00 72.81 71 VAL A O 1
ATOM 568 N N . ALA A 1 72 ? 31.539 -11.232 -13.395 1.00 76.88 72 ALA A N 1
ATOM 569 C CA . ALA A 1 72 ? 32.600 -12.126 -13.849 1.00 76.88 72 ALA A CA 1
ATOM 570 C C . ALA A 1 72 ? 33.310 -12.809 -12.671 1.00 76.88 72 ALA A C 1
ATOM 572 O O . ALA A 1 72 ? 33.557 -14.011 -12.731 1.00 76.88 72 ALA A O 1
ATOM 573 N N . ARG A 1 73 ? 33.579 -12.074 -11.584 1.00 72.31 73 ARG A N 1
ATOM 574 C CA . ARG A 1 73 ? 34.236 -12.608 -10.380 1.00 72.31 73 ARG A CA 1
ATOM 575 C C . ARG A 1 73 ? 33.329 -13.525 -9.558 1.00 72.31 73 ARG A C 1
ATOM 577 O O . ARG A 1 73 ? 33.812 -14.463 -8.934 1.00 72.31 73 ARG A O 1
ATOM 584 N N . SER A 1 74 ? 32.028 -13.244 -9.529 1.00 70.06 74 SER A N 1
ATOM 585 C CA . SER A 1 74 ? 31.045 -13.980 -8.725 1.00 70.06 74 SER A CA 1
ATOM 586 C C . SER A 1 74 ? 30.486 -15.229 -9.406 1.00 70.06 74 SER A C 1
ATOM 588 O O . SER A 1 74 ? 29.766 -15.988 -8.762 1.00 70.06 74 SER A O 1
ATOM 590 N N . ARG A 1 75 ? 30.793 -15.467 -10.686 1.00 66.81 75 ARG A N 1
ATOM 591 C CA . ARG A 1 75 ? 30.476 -16.732 -11.355 1.00 66.81 75 ARG A CA 1
ATOM 592 C C . ARG A 1 75 ? 31.506 -17.784 -10.931 1.00 66.81 75 ARG A C 1
ATOM 594 O O . ARG A 1 75 ? 32.645 -17.692 -11.389 1.00 66.81 75 ARG A O 1
ATOM 601 N N . PRO A 1 76 ? 31.160 -18.793 -10.105 1.00 59.78 76 PRO A N 1
ATOM 602 C CA . PRO A 1 76 ? 32.026 -19.955 -9.996 1.00 59.78 76 PRO A CA 1
ATOM 603 C C . PRO A 1 76 ? 32.141 -20.531 -11.405 1.00 59.78 76 PRO A C 1
ATOM 605 O O . PRO A 1 76 ? 31.126 -20.763 -12.065 1.00 59.78 76 PRO A O 1
ATOM 608 N N . ALA A 1 77 ? 33.369 -20.689 -11.897 1.00 61.41 77 ALA A N 1
ATOM 609 C CA . ALA A 1 77 ? 33.594 -21.423 -13.126 1.00 61.41 77 ALA A CA 1
ATOM 610 C C . ALA A 1 77 ? 32.983 -22.810 -12.909 1.00 61.41 77 ALA A C 1
ATOM 612 O O . ALA A 1 77 ? 33.511 -23.599 -12.124 1.00 61.41 77 ALA A O 1
ATOM 613 N N . LEU A 1 78 ? 31.839 -23.076 -13.543 1.00 56.66 78 LEU A N 1
ATOM 614 C CA . LEU A 1 78 ? 31.359 -24.433 -13.745 1.00 56.66 78 LEU A CA 1
ATOM 615 C C . LEU A 1 78 ? 32.434 -25.095 -14.602 1.00 56.66 78 LEU A C 1
ATOM 617 O O . LEU A 1 78 ? 32.446 -24.969 -15.824 1.00 5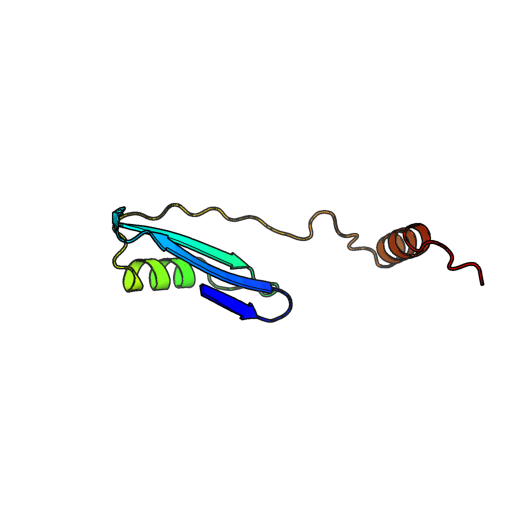6.66 78 LEU A O 1
ATOM 621 N N . LYS A 1 79 ? 33.422 -25.680 -13.923 1.00 47.38 79 LYS A N 1
ATOM 622 C CA . LYS A 1 79 ? 34.385 -26.582 -14.527 1.00 47.38 79 LYS A CA 1
ATOM 623 C C . LYS A 1 79 ? 33.569 -27.800 -14.943 1.00 47.38 79 LYS A C 1
ATOM 625 O O . LYS A 1 79 ? 33.115 -28.547 -14.078 1.00 47.38 79 LYS A O 1
ATOM 630 N N . HIS A 1 80 ? 33.295 -27.893 -16.239 1.00 48.22 80 HIS A N 1
ATOM 631 C CA . HIS A 1 80 ? 33.015 -29.171 -16.875 1.00 48.22 80 HIS A CA 1
ATOM 632 C C . HIS A 1 80 ? 34.268 -30.042 -16.815 1.00 48.22 80 HIS A C 1
ATOM 634 O O . HIS A 1 80 ? 35.379 -29.468 -16.924 1.00 48.22 80 HIS A O 1
#

pLDDT: mean 85.8, std 14.38, range [47.38, 98.06]

Radius of gyration: 18.92 Å; chains: 1; bounding box: 43×41×35 Å

Foldseek 3Di:
DKDDDDVWIKDWDDDVVVLDMDIDDDDPDDDDPVVVVVVVCVVSVPPDDDDDDDDPDPPQPPDPVVNVVVVVVPDDPPPD

Secondary structure (DSSP, 8-state):
-EEEETTEEEEEEEEGGGTEEEEEEE-SS---HHHHHHHHHHHTT-S----------SSS-SSHHHHHHHHHHHS-----